Protein AF-A0A6A2ZAS8-F1 (afdb_monomer_lite)

pLDDT: mean 79.56, std 11.44, range [53.97, 92.12]

Foldseek 3Di:
DDPVVVVVVVVQPQQPPVPPSDHDPVSVVVVCVVPVVVCVVVDDPVVVCVVPDDDDDDDPPPPPPD

Organism: Hibiscus syriacus (NCBI:txid106335)

Radius of gyration: 19.6 Å; chains: 1; bounding box: 51×36×34 Å

Structure (mmCIF, N/CA/C/O backbone):
data_AF-A0A6A2ZAS8-F1
#
_entry.id   AF-A0A6A2ZAS8-F1
#
loop_
_atom_site.group_PDB
_atom_site.id
_atom_site.type_symbol
_atom_site.label_atom_id
_atom_site.label_alt_id
_atom_site.label_comp_id
_atom_site.label_asym_id
_atom_site.label_entity_id
_atom_site.label_seq_id
_atom_site.pdbx_PDB_ins_code
_atom_site.Cartn_x
_atom_site.Cartn_y
_atom_site.Cartn_z
_atom_site.occupancy
_atom_site.B_iso_or_equiv
_atom_site.auth_seq_id
_atom_site.auth_comp_id
_atom_site.auth_asym_id
_atom_site.auth_atom_id
_atom_site.pdbx_PDB_model_num
ATOM 1 N N . MET A 1 1 ? -5.660 21.628 9.135 1.00 62.00 1 MET A N 1
ATOM 2 C CA . MET A 1 1 ? -5.345 20.373 8.440 1.00 62.00 1 MET A CA 1
ATOM 3 C C . MET A 1 1 ? -4.690 20.693 7.120 1.00 62.00 1 MET A C 1
ATOM 5 O O . MET A 1 1 ? -5.197 21.535 6.384 1.00 62.00 1 MET A O 1
ATOM 9 N N . THR A 1 2 ? -3.540 20.092 6.861 1.00 88.06 2 THR A N 1
ATOM 10 C CA . THR A 1 2 ? -2.842 20.210 5.579 1.00 88.06 2 THR A CA 1
ATOM 11 C C . THR A 1 2 ? -3.490 19.284 4.542 1.00 88.06 2 THR A C 1
ATOM 13 O O . THR A 1 2 ? -4.166 18.320 4.894 1.00 88.06 2 THR A O 1
ATOM 16 N N . LEU A 1 3 ? -3.287 19.552 3.247 1.00 84.75 3 LEU A N 1
ATOM 17 C CA . LEU A 1 3 ? -3.779 18.684 2.165 1.00 84.75 3 LEU A CA 1
ATOM 18 C C . LEU A 1 3 ? -3.296 17.231 2.325 1.00 84.75 3 LEU A C 1
ATOM 20 O O . LEU A 1 3 ? -4.021 16.294 2.012 1.00 84.75 3 LEU A O 1
ATOM 24 N N . PHE A 1 4 ? -2.080 17.055 2.841 1.00 85.75 4 PHE A N 1
ATOM 25 C CA . PHE A 1 4 ? -1.481 15.750 3.093 1.00 85.75 4 PHE A CA 1
ATOM 26 C C . PHE A 1 4 ? -2.268 14.934 4.125 1.00 85.75 4 PHE A C 1
ATOM 28 O O . PHE A 1 4 ? -2.580 13.775 3.865 1.00 85.75 4 PHE A O 1
ATOM 35 N N . GLU A 1 5 ? -2.641 15.553 5.248 1.00 85.50 5 GLU A N 1
ATOM 36 C CA . GLU A 1 5 ? -3.460 14.909 6.285 1.00 85.50 5 GLU A CA 1
ATOM 37 C C . GLU A 1 5 ? -4.812 14.471 5.714 1.00 85.50 5 GLU A C 1
ATOM 39 O O . GLU A 1 5 ? -5.212 13.330 5.893 1.00 85.50 5 GLU A O 1
ATOM 44 N N . SER A 1 6 ? -5.459 15.319 4.906 1.00 83.88 6 SER A N 1
ATOM 45 C CA . SER A 1 6 ? -6.737 14.968 4.273 1.00 83.88 6 SER A CA 1
ATOM 46 C C . SER A 1 6 ? -6.635 13.773 3.317 1.00 83.88 6 SER A C 1
ATOM 48 O O . SER A 1 6 ? -7.570 12.979 3.239 1.00 83.88 6 SER A O 1
ATOM 50 N N . ILE A 1 7 ? -5.536 13.648 2.567 1.00 86.00 7 ILE A N 1
ATOM 51 C CA . ILE A 1 7 ? -5.319 12.515 1.654 1.00 86.00 7 ILE A CA 1
ATOM 52 C C . ILE A 1 7 ? -5.037 11.240 2.455 1.00 86.00 7 ILE A C 1
ATOM 54 O O . ILE A 1 7 ? -5.508 10.160 2.084 1.00 86.00 7 ILE A O 1
ATOM 58 N N . MET A 1 8 ? -4.280 11.365 3.547 1.00 85.62 8 MET A N 1
ATOM 59 C CA . MET A 1 8 ? -3.978 10.258 4.446 1.00 85.62 8 MET A CA 1
ATOM 60 C C . MET A 1 8 ? -5.249 9.735 5.110 1.00 85.62 8 MET A C 1
ATOM 62 O O . MET A 1 8 ? -5.527 8.548 4.986 1.00 85.62 8 MET A O 1
ATOM 66 N N . ASP A 1 9 ? -6.050 10.613 5.711 1.00 84.81 9 ASP A N 1
ATOM 67 C CA . ASP A 1 9 ? -7.282 10.243 6.410 1.00 84.81 9 ASP A CA 1
ATOM 68 C C . ASP A 1 9 ? -8.290 9.581 5.473 1.00 84.81 9 ASP A C 1
ATOM 70 O O . ASP A 1 9 ? -8.884 8.560 5.813 1.00 84.81 9 ASP A O 1
ATOM 74 N N . GLN A 1 10 ? -8.450 10.115 4.259 1.00 86.19 10 GLN A N 1
ATOM 75 C CA . GLN A 1 10 ? -9.346 9.525 3.268 1.00 86.19 10 GLN A CA 1
ATOM 76 C C . GLN A 1 10 ? -8.863 8.141 2.819 1.00 86.19 10 GLN A C 1
ATOM 78 O O . GLN A 1 10 ? -9.663 7.222 2.670 1.00 86.19 10 GLN A O 1
ATOM 83 N N . THR A 1 11 ? -7.554 7.976 2.618 1.00 86.31 11 THR A N 1
ATOM 84 C CA . THR A 1 11 ? -6.984 6.681 2.226 1.00 86.31 11 THR A CA 1
ATOM 85 C C . THR A 1 11 ? -7.077 5.674 3.367 1.00 86.31 11 THR A C 1
ATOM 87 O O . THR A 1 11 ? -7.351 4.507 3.119 1.00 86.31 11 THR A O 1
ATOM 90 N N . PHE A 1 12 ? -6.874 6.116 4.606 1.00 87.38 12 PHE A N 1
ATOM 91 C CA . PHE A 1 12 ? -6.972 5.271 5.787 1.00 87.38 12 PHE A CA 1
ATOM 92 C C . PHE A 1 12 ? -8.410 4.791 5.997 1.00 87.38 12 PHE A C 1
ATOM 94 O O . PHE A 1 12 ? -8.630 3.593 6.121 1.00 87.38 12 PHE A O 1
ATOM 101 N N . ALA A 1 13 ? -9.391 5.694 5.906 1.00 86.88 13 ALA A N 1
ATOM 102 C CA . ALA A 1 13 ? -10.812 5.364 6.014 1.00 86.88 13 ALA A CA 1
ATOM 103 C C . ALA A 1 13 ? -11.318 4.413 4.910 1.00 86.88 13 ALA A C 1
ATOM 105 O O . ALA A 1 13 ? -12.300 3.703 5.111 1.00 86.88 13 ALA A O 1
ATOM 106 N N . ASP A 1 14 ? -10.664 4.400 3.746 1.00 85.00 14 ASP A N 1
ATOM 107 C CA . ASP A 1 14 ? -10.959 3.463 2.656 1.00 85.00 14 ASP A CA 1
ATOM 108 C C . ASP A 1 14 ? -10.371 2.054 2.898 1.00 85.00 14 ASP A C 1
ATOM 110 O O . ASP A 1 14 ? -10.823 1.091 2.267 1.00 85.00 14 ASP A O 1
ATOM 114 N N . ILE A 1 15 ? -9.339 1.931 3.745 1.00 89.81 15 ILE A N 1
ATOM 115 C CA . ILE A 1 15 ? -8.621 0.675 4.025 1.00 89.81 15 ILE A CA 1
ATOM 116 C C . ILE A 1 15 ? -9.123 0.020 5.313 1.00 89.81 15 ILE A C 1
ATOM 118 O O . ILE A 1 15 ? -9.383 -1.181 5.295 1.00 89.81 15 ILE A O 1
ATOM 122 N N . ASP A 1 16 ? -9.229 0.803 6.387 1.00 91.50 16 ASP A N 1
ATOM 123 C CA . ASP A 1 16 ? -9.685 0.399 7.721 1.00 91.50 16 ASP A CA 1
ATOM 124 C C . ASP A 1 16 ? -11.204 0.157 7.687 1.00 91.50 16 ASP A C 1
ATOM 126 O O . ASP A 1 16 ? -12.033 1.058 7.869 1.00 91.50 16 ASP A O 1
ATOM 130 N N . ALA A 1 17 ? -11.574 -1.067 7.316 1.00 86.94 17 ALA A N 1
ATOM 131 C CA . ALA A 1 17 ? -12.951 -1.458 7.066 1.00 86.94 17 ALA A CA 1
ATOM 132 C C . ALA A 1 17 ? -13.688 -1.761 8.374 1.00 86.94 17 ALA A C 1
ATOM 134 O O . ALA A 1 17 ? -14.909 -1.567 8.444 1.00 86.94 17 ALA A O 1
ATOM 135 N N . ASP A 1 18 ? -12.963 -2.242 9.386 1.00 88.69 18 ASP A N 1
ATOM 136 C CA . ASP A 1 18 ? -13.505 -2.521 10.713 1.00 88.69 18 ASP A CA 1
ATOM 137 C C . ASP A 1 18 ? -13.481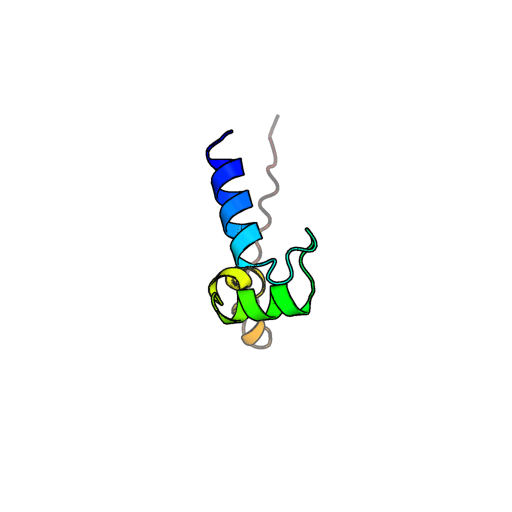 -1.306 11.659 1.00 88.69 18 ASP A C 1
ATOM 139 O O . ASP A 1 18 ? -14.221 -1.295 12.649 1.00 88.69 18 ASP A O 1
ATOM 143 N N . LYS A 1 19 ? -12.781 -0.231 11.270 1.00 88.31 19 LYS A N 1
ATOM 144 C CA . LYS A 1 19 ? -12.673 1.049 11.983 1.00 88.31 19 LYS A CA 1
ATOM 145 C C . LYS A 1 19 ? -12.002 0.904 13.341 1.00 88.31 19 LYS A C 1
ATOM 147 O O . LYS A 1 19 ? -12.355 1.626 14.283 1.00 88.31 19 LYS A O 1
ATOM 152 N N . ASP A 1 20 ? -11.068 -0.031 13.457 1.00 90.81 20 ASP A N 1
ATOM 153 C CA . ASP A 1 20 ? -10.297 -0.250 14.675 1.00 90.81 20 ASP A CA 1
ATOM 154 C C . ASP A 1 20 ? -9.118 0.736 14.821 1.00 90.81 20 ASP A C 1
ATOM 156 O O . ASP A 1 20 ?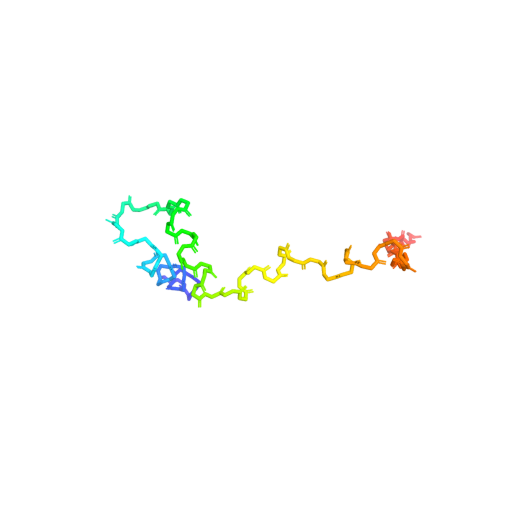 -8.477 0.795 15.877 1.00 90.81 20 ASP A O 1
ATOM 160 N N . GLY A 1 21 ? -8.878 1.572 13.801 1.00 88.62 21 GLY A N 1
ATOM 161 C CA . GLY A 1 21 ? -7.802 2.557 13.770 1.00 88.62 21 GLY A CA 1
ATOM 162 C C . GLY A 1 21 ? -6.445 1.967 13.385 1.00 88.62 21 GLY A C 1
ATOM 163 O O . GLY A 1 21 ? -5.422 2.646 13.511 1.00 88.62 21 GLY A O 1
ATOM 164 N N . GLN A 1 22 ? -6.407 0.716 12.936 1.00 90.69 22 GLN A N 1
ATOM 165 C CA . GLN A 1 22 ? -5.240 0.003 12.442 1.00 90.69 22 GLN A CA 1
ATOM 166 C C . GLN A 1 22 ? -5.538 -0.563 11.048 1.00 90.69 22 GLN A C 1
ATOM 168 O O . GLN A 1 22 ? -6.652 -0.536 10.550 1.00 90.69 22 GLN A O 1
ATOM 173 N N . ILE A 1 23 ? -4.491 -1.009 10.355 1.0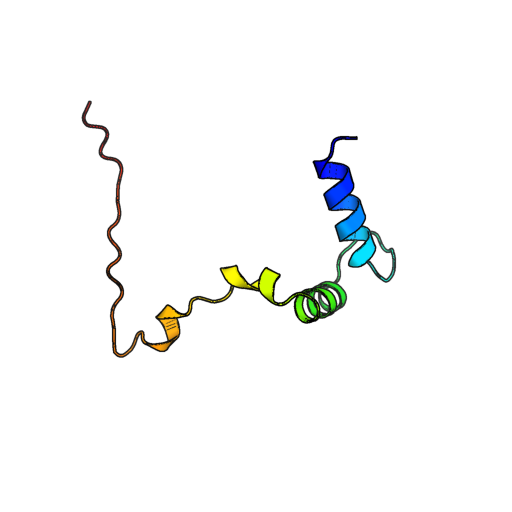0 91.56 23 ILE A N 1
ATOM 174 C CA . ILE A 1 23 ? -4.643 -1.696 9.071 1.00 91.56 23 ILE A CA 1
ATOM 175 C C . ILE A 1 23 ? -4.143 -3.118 9.271 1.00 91.56 23 ILE A C 1
ATOM 177 O O . ILE A 1 23 ? -2.936 -3.351 9.418 1.00 91.56 23 ILE A O 1
ATOM 181 N N . SER A 1 24 ? -5.063 -4.076 9.267 1.00 92.12 24 SER A N 1
ATOM 182 C CA . SER A 1 24 ? -4.727 -5.495 9.321 1.00 92.12 24 SER A CA 1
ATOM 183 C C . SER A 1 24 ? -4.063 -5.970 8.021 1.00 92.12 24 SER A C 1
ATOM 185 O O . SER A 1 24 ? -4.118 -5.332 6.962 1.00 92.12 24 SER A O 1
ATOM 187 N N . LYS A 1 25 ? -3.420 -7.145 8.066 1.00 90.81 25 LYS A N 1
ATOM 188 C CA . LYS A 1 25 ? -2.828 -7.753 6.861 1.00 90.81 25 LYS A CA 1
ATOM 189 C C . LYS A 1 25 ? -3.899 -8.086 5.827 1.00 90.81 25 LYS A C 1
ATOM 191 O O . LYS A 1 25 ? -3.642 -8.003 4.626 1.00 90.81 25 LYS A O 1
ATOM 196 N N . GLU A 1 26 ? -5.071 -8.489 6.293 1.00 92.12 26 GLU A N 1
ATOM 197 C CA . GLU A 1 26 ? -6.224 -8.862 5.491 1.00 92.12 26 GLU A CA 1
ATOM 198 C C . GLU A 1 26 ? -6.791 -7.644 4.754 1.00 92.12 26 GLU A C 1
ATOM 200 O O . GLU A 1 26 ? -6.989 -7.712 3.538 1.00 92.12 26 GLU A O 1
ATOM 205 N N . GLU A 1 27 ? -6.961 -6.517 5.447 1.00 91.75 27 GLU A N 1
ATOM 206 C CA . GLU A 1 27 ? -7.403 -5.246 4.858 1.00 91.75 27 GLU A CA 1
ATOM 207 C C . GLU A 1 27 ? -6.383 -4.694 3.873 1.00 91.75 27 GLU A C 1
ATOM 209 O O . GLU A 1 27 ? -6.732 -4.355 2.737 1.00 91.75 27 GLU A O 1
ATOM 214 N N . TRP A 1 28 ? -5.099 -4.707 4.248 1.00 89.88 28 TRP A N 1
ATOM 215 C CA . TRP A 1 28 ? -4.024 -4.325 3.339 1.00 89.88 28 TRP A CA 1
ATOM 216 C C . TRP A 1 28 ? -4.050 -5.173 2.066 1.00 89.88 28 TRP A C 1
ATOM 218 O O . TRP A 1 28 ? -3.994 -4.642 0.955 1.00 89.88 28 TRP A O 1
ATOM 228 N N . LYS A 1 29 ? -4.202 -6.497 2.203 1.00 89.81 29 LYS A N 1
ATOM 229 C CA . LYS A 1 29 ? -4.286 -7.428 1.072 1.00 89.81 29 LYS A CA 1
ATOM 230 C C . LYS A 1 29 ? -5.503 -7.140 0.189 1.00 89.81 29 LYS A C 1
ATOM 232 O O . LYS A 1 29 ? -5.370 -7.121 -1.034 1.00 89.81 29 LYS A O 1
ATOM 237 N N . ALA A 1 30 ? -6.673 -6.905 0.778 1.00 89.50 30 ALA A N 1
ATOM 238 C CA . ALA A 1 30 ? -7.883 -6.563 0.035 1.00 89.50 30 ALA A CA 1
ATOM 239 C C . ALA A 1 30 ? -7.725 -5.238 -0.731 1.00 89.50 30 ALA A C 1
ATOM 241 O O . ALA A 1 30 ? -8.136 -5.134 -1.890 1.00 89.50 30 ALA A O 1
ATOM 242 N N . PHE A 1 31 ? -7.072 -4.248 -0.124 1.00 89.44 31 PHE A N 1
ATOM 243 C CA . PHE A 1 31 ? -6.831 -2.946 -0.733 1.00 89.44 31 PHE A CA 1
ATOM 244 C C . PHE A 1 31 ? -5.856 -3.013 -1.916 1.00 89.44 31 PHE A C 1
ATOM 246 O O . PHE A 1 31 ? -6.168 -2.524 -3.007 1.00 89.44 31 PHE A O 1
ATOM 253 N N . VAL A 1 32 ? -4.708 -3.680 -1.754 1.00 89.12 32 VAL A N 1
ATOM 254 C CA . VAL A 1 32 ? -3.720 -3.806 -2.841 1.00 89.12 32 VAL A CA 1
ATOM 255 C C . VAL A 1 32 ? -4.240 -4.638 -4.014 1.00 89.12 32 VAL A C 1
ATOM 257 O O . VAL A 1 32 ? -3.865 -4.373 -5.154 1.00 89.12 32 VAL A O 1
ATOM 260 N N . LEU A 1 33 ? -5.157 -5.587 -3.781 1.00 87.31 33 LEU A N 1
ATOM 261 C CA . LEU A 1 33 ? -5.830 -6.326 -4.858 1.00 87.31 33 LEU A CA 1
ATOM 262 C C . LEU A 1 33 ? -6.730 -5.424 -5.714 1.00 87.31 33 LEU A C 1
ATOM 264 O O . LEU A 1 33 ? -6.819 -5.620 -6.924 1.00 87.31 33 LEU A O 1
ATOM 268 N N . ARG A 1 34 ? -7.371 -4.414 -5.111 1.00 87.69 34 ARG A N 1
ATOM 269 C CA . ARG A 1 34 ? -8.193 -3.425 -5.833 1.00 87.69 34 ARG A CA 1
ATOM 270 C C . ARG A 1 34 ? -7.336 -2.386 -6.559 1.00 87.69 34 ARG A C 1
ATOM 272 O O . ARG A 1 34 ? -7.788 -1.808 -7.545 1.00 87.69 34 ARG A O 1
ATOM 279 N N . ARG A 1 35 ? -6.108 -2.144 -6.087 1.00 87.12 35 ARG A N 1
ATOM 280 C CA . ARG A 1 35 ? -5.153 -1.180 -6.657 1.00 87.12 35 ARG A CA 1
ATOM 281 C C . ARG A 1 35 ? -3.762 -1.810 -6.838 1.00 87.12 35 ARG A C 1
ATOM 283 O O . ARG A 1 35 ? -2.823 -1.438 -6.131 1.00 87.12 35 ARG A O 1
ATOM 290 N N . PRO A 1 36 ? -3.577 -2.700 -7.829 1.00 84.38 36 PRO A N 1
ATOM 291 C CA . PRO A 1 36 ? -2.315 -3.421 -8.022 1.00 84.38 36 PRO A CA 1
ATOM 292 C C . PRO A 1 36 ? -1.112 -2.503 -8.301 1.00 84.38 36 PRO A C 1
ATOM 294 O O . PRO A 1 36 ? 0.026 -2.879 -8.033 1.00 84.38 36 PRO A O 1
ATOM 297 N N . GLY A 1 37 ? -1.344 -1.273 -8.777 1.00 85.88 37 GLY A N 1
ATOM 298 C CA . GLY A 1 37 ? -0.293 -0.272 -8.992 1.00 85.88 37 GLY A CA 1
ATOM 299 C C . GLY A 1 37 ? 0.469 0.142 -7.725 1.00 85.88 37 GLY A C 1
ATOM 300 O O . GLY A 1 37 ? 1.611 0.581 -7.835 1.00 85.88 37 GLY A O 1
ATOM 301 N N . LEU A 1 38 ? -0.103 -0.055 -6.530 1.00 85.06 38 LEU A N 1
ATOM 302 C CA . LEU A 1 38 ? 0.588 0.185 -5.254 1.00 85.06 38 LEU A CA 1
ATOM 303 C C . LEU A 1 38 ? 1.789 -0.751 -5.058 1.00 85.06 38 LEU A C 1
ATOM 305 O O . LEU A 1 38 ? 2.757 -0.395 -4.393 1.00 85.06 38 LEU A O 1
ATOM 309 N N . LEU A 1 39 ? 1.756 -1.928 -5.688 1.00 85.38 39 LEU A N 1
ATOM 310 C CA . LEU A 1 39 ? 2.817 -2.930 -5.617 1.00 85.38 39 LEU A CA 1
ATOM 311 C C . LEU A 1 39 ? 3.890 -2.741 -6.698 1.00 85.38 39 LEU A C 1
ATOM 313 O O . LEU A 1 39 ? 4.788 -3.572 -6.809 1.00 85.38 39 LEU A O 1
ATOM 317 N N . LYS A 1 40 ? 3.842 -1.657 -7.486 1.00 84.19 40 LYS A N 1
ATOM 318 C CA . LYS A 1 40 ? 4.794 -1.411 -8.585 1.00 84.19 40 LYS A CA 1
ATOM 319 C C . LYS A 1 40 ? 6.252 -1.463 -8.119 1.00 84.19 40 LYS A C 1
ATOM 321 O O . LYS A 1 40 ? 7.089 -2.039 -8.805 1.00 84.19 40 LYS A O 1
ATOM 326 N N . ASN A 1 41 ? 6.535 -0.926 -6.933 1.00 84.19 41 ASN A N 1
ATOM 327 C CA . ASN A 1 41 ? 7.882 -0.917 -6.356 1.00 84.19 41 ASN A CA 1
ATOM 328 C C . ASN A 1 41 ? 8.277 -2.262 -5.720 1.00 84.19 41 ASN A C 1
ATOM 330 O O . ASN A 1 41 ? 9.447 -2.474 -5.425 1.00 84.19 41 ASN A O 1
ATOM 334 N N . MET A 1 42 ? 7.323 -3.176 -5.515 1.00 82.81 42 MET A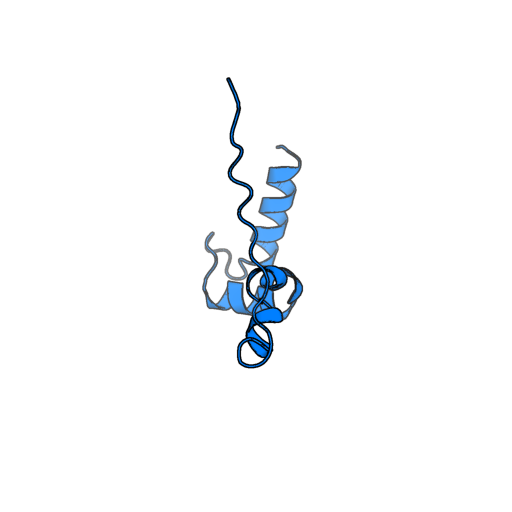 N 1
ATOM 335 C CA . MET A 1 42 ? 7.589 -4.532 -5.021 1.00 82.81 42 MET A CA 1
ATOM 336 C C . MET A 1 42 ? 7.949 -5.511 -6.145 1.00 82.81 42 MET A C 1
ATOM 338 O O . MET A 1 42 ? 8.370 -6.633 -5.873 1.00 82.81 42 MET A O 1
ATOM 342 N N . THR A 1 43 ? 7.790 -5.109 -7.409 1.00 80.00 43 THR A N 1
ATOM 343 C CA . THR A 1 43 ? 8.120 -5.935 -8.572 1.00 80.00 43 THR A CA 1
ATOM 344 C C . THR A 1 43 ? 9.326 -5.371 -9.309 1.00 80.00 43 THR A C 1
ATOM 346 O O . THR A 1 43 ? 9.299 -4.228 -9.756 1.00 80.00 43 THR A O 1
ATOM 349 N N . LEU A 1 44 ? 10.358 -6.194 -9.501 1.00 82.50 44 LEU A N 1
ATOM 350 C CA . LEU A 1 44 ? 11.512 -5.880 -10.344 1.00 82.50 44 LEU A CA 1
ATOM 351 C C . LEU A 1 44 ? 11.464 -6.759 -11.604 1.00 82.50 44 LEU A C 1
ATOM 353 O O . LEU A 1 44 ? 11.836 -7.931 -11.535 1.00 82.50 44 LEU A O 1
ATOM 357 N N . PRO A 1 45 ? 11.009 -6.233 -12.760 1.00 78.06 45 PRO A N 1
ATOM 358 C CA . PRO A 1 45 ? 10.868 -7.018 -13.989 1.00 78.06 45 PRO A CA 1
ATOM 359 C C . PRO A 1 45 ? 12.174 -7.682 -14.437 1.00 78.06 45 PRO A C 1
ATOM 361 O O . PRO A 1 45 ? 12.159 -8.832 -14.862 1.00 78.06 45 PRO A O 1
ATOM 364 N N . HIS A 1 46 ? 13.302 -6.990 -14.252 1.00 71.88 46 HIS A N 1
ATOM 365 C CA . HIS A 1 46 ? 14.639 -7.454 -14.633 1.00 71.88 46 HIS A CA 1
ATOM 366 C C . HIS A 1 46 ? 15.114 -8.708 -13.883 1.00 71.88 46 HIS A C 1
ATOM 368 O O . HIS A 1 46 ? 16.052 -9.357 -14.333 1.00 71.88 46 HIS A O 1
ATOM 374 N N . LEU A 1 47 ? 14.464 -9.091 -12.776 1.00 73.94 47 LEU A N 1
ATOM 375 C CA . LEU A 1 47 ? 14.770 -10.353 -12.098 1.00 73.94 47 LEU A CA 1
ATOM 376 C C . LEU A 1 47 ? 14.313 -11.585 -12.896 1.00 73.94 47 LEU A C 1
ATOM 378 O O . LEU A 1 47 ? 14.822 -12.673 -12.646 1.00 73.94 47 LEU A O 1
ATOM 382 N N . LYS A 1 48 ? 13.384 -11.441 -13.853 1.0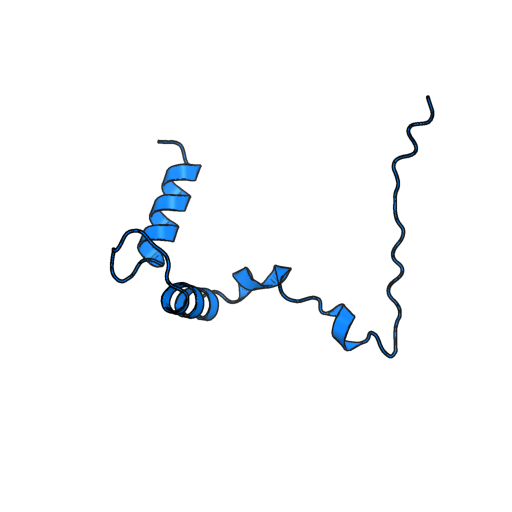0 73.12 48 LYS A N 1
ATOM 383 C CA . LYS A 1 48 ? 12.923 -12.564 -14.691 1.00 73.12 48 LYS A CA 1
ATOM 384 C C . LYS A 1 48 ? 14.001 -13.074 -15.644 1.00 73.12 48 LYS A C 1
ATOM 386 O O . LYS A 1 48 ? 14.053 -14.269 -15.904 1.00 73.12 48 LYS A O 1
ATOM 391 N N . ASP A 1 49 ? 14.872 -12.181 -16.103 1.00 73.06 49 ASP A N 1
ATOM 392 C CA . ASP A 1 49 ? 15.870 -12.474 -17.133 1.00 73.06 49 ASP A CA 1
ATOM 393 C C . ASP A 1 49 ? 17.291 -12.566 -16.559 1.00 73.06 49 ASP A C 1
ATOM 395 O O . ASP A 1 49 ? 18.263 -12.568 -17.312 1.00 73.06 49 ASP A O 1
ATOM 399 N N . ILE A 1 50 ? 17.436 -12.661 -15.231 1.00 68.50 50 ILE A N 1
ATOM 400 C CA . ILE A 1 50 ? 18.738 -12.612 -14.543 1.00 68.50 50 ILE A CA 1
ATOM 401 C C . ILE A 1 50 ? 19.696 -13.731 -14.978 1.00 68.50 50 ILE A C 1
ATOM 403 O O . ILE A 1 50 ? 20.910 -13.546 -14.980 1.00 68.50 50 ILE A O 1
ATOM 407 N N . THR A 1 51 ? 19.164 -14.884 -15.395 1.00 65.94 51 THR A N 1
ATOM 408 C CA . THR A 1 51 ? 19.955 -16.014 -15.907 1.00 65.94 51 THR A CA 1
ATOM 409 C C . THR A 1 51 ? 20.479 -15.793 -17.327 1.00 65.94 51 THR A C 1
ATOM 411 O O . THR A 1 51 ? 21.307 -16.569 -17.794 1.00 65.94 51 THR A O 1
ATOM 414 N N . THR A 1 52 ? 19.996 -14.763 -18.025 1.00 61.31 52 THR A N 1
ATOM 415 C CA . THR A 1 52 ? 20.298 -14.503 -19.442 1.00 61.31 52 THR A CA 1
ATOM 416 C C . THR A 1 52 ? 20.852 -13.094 -19.675 1.00 61.31 52 THR A C 1
ATOM 418 O O . THR A 1 52 ? 21.551 -12.874 -20.659 1.00 61.31 52 THR A O 1
ATOM 421 N N . THR A 1 53 ? 20.603 -12.149 -18.764 1.00 57.16 53 THR A N 1
ATOM 422 C CA . THR A 1 53 ? 21.036 -10.751 -18.866 1.00 57.16 53 THR A CA 1
ATOM 423 C C . THR A 1 53 ? 21.433 -10.229 -17.487 1.00 57.16 53 THR A C 1
ATOM 425 O O . THR A 1 53 ? 20.616 -10.207 -16.568 1.00 57.16 53 THR A O 1
ATOM 428 N N . PHE A 1 54 ? 22.678 -9.772 -17.337 1.00 61.69 54 PHE A N 1
ATOM 429 C CA . PHE A 1 54 ? 23.133 -9.086 -16.127 1.00 61.69 54 PHE A CA 1
ATOM 430 C C . PHE A 1 54 ? 22.904 -7.575 -16.308 1.00 61.69 54 PHE A C 1
ATOM 432 O O . PHE A 1 54 ? 23.503 -6.992 -17.216 1.00 61.69 54 PHE A O 1
ATOM 439 N N . PRO A 1 55 ? 22.037 -6.915 -15.516 1.00 65.31 55 PRO A N 1
ATOM 440 C CA . PRO A 1 55 ? 21.863 -5.470 -15.614 1.00 65.31 55 PRO A CA 1
ATOM 441 C C . PRO A 1 55 ? 23.165 -4.768 -15.213 1.00 65.31 55 PRO A C 1
ATOM 443 O O . PRO A 1 55 ? 23.794 -5.132 -14.219 1.00 65.31 55 PRO A O 1
ATOM 446 N N . SER A 1 56 ? 23.582 -3.760 -15.979 1.00 68.31 56 SER A N 1
ATOM 447 C CA . SER A 1 56 ? 24.711 -2.914 -15.591 1.00 68.31 56 SER A CA 1
ATOM 448 C C . SER A 1 56 ? 24.274 -2.003 -14.444 1.00 68.31 56 SER A C 1
ATOM 450 O O . SER A 1 56 ? 23.405 -1.151 -14.622 1.00 68.31 56 SER A O 1
ATOM 452 N N . PHE A 1 57 ? 24.857 -2.198 -13.263 1.00 68.69 57 PHE A N 1
ATOM 453 C CA . PHE A 1 57 ? 24.691 -1.296 -12.127 1.00 68.69 57 PHE A CA 1
ATOM 454 C C . PHE A 1 57 ? 25.931 -0.411 -12.038 1.00 68.69 57 PHE A C 1
ATOM 456 O O . PHE A 1 57 ? 26.973 -0.833 -11.539 1.00 68.69 57 PHE A O 1
ATOM 463 N N . VAL A 1 58 ? 25.827 0.813 -12.553 1.00 68.12 58 VAL A N 1
ATOM 464 C CA . VAL A 1 58 ? 26.857 1.840 -12.369 1.00 68.12 58 VAL A CA 1
ATOM 465 C C . VAL A 1 58 ? 26.537 2.583 -11.078 1.00 68.12 58 VAL A C 1
ATOM 467 O O . VAL A 1 58 ? 25.498 3.230 -10.967 1.00 68.12 58 VAL A O 1
ATOM 470 N N . ASN A 1 59 ? 27.407 2.443 -10.081 1.00 59.94 59 ASN A N 1
ATOM 471 C CA . ASN A 1 59 ? 27.316 3.206 -8.845 1.00 59.94 59 ASN A CA 1
ATOM 472 C C . ASN A 1 59 ? 27.920 4.592 -9.094 1.00 59.94 59 ASN A C 1
ATOM 474 O O . ASN A 1 59 ? 29.129 4.716 -9.281 1.00 59.94 59 ASN A O 1
ATOM 478 N N . TYR A 1 60 ? 27.074 5.619 -9.131 1.00 59.56 60 TYR A N 1
ATOM 479 C CA . TYR A 1 60 ? 27.524 7.004 -9.092 1.00 59.56 60 TYR A CA 1
ATOM 480 C C . TYR A 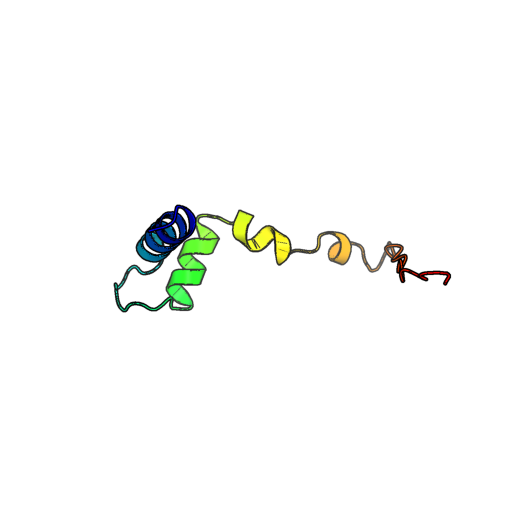1 60 ? 27.803 7.351 -7.631 1.00 59.56 60 TYR A C 1
ATOM 482 O O . TYR A 1 60 ? 26.960 7.927 -6.948 1.00 59.56 60 TYR A O 1
ATOM 490 N N . THR A 1 61 ? 28.971 6.958 -7.124 1.00 65.75 61 THR A N 1
ATOM 491 C CA . THR A 1 61 ? 29.488 7.598 -5.917 1.00 65.75 61 THR A CA 1
ATOM 492 C C . THR A 1 61 ? 29.824 9.024 -6.323 1.00 65.75 61 THR A C 1
ATOM 494 O O . THR A 1 61 ? 30.706 9.214 -7.162 1.00 65.75 61 THR A O 1
ATOM 497 N N . GLU A 1 62 ? 29.093 10.005 -5.799 1.00 62.53 62 GLU A N 1
ATOM 498 C CA . GLU A 1 62 ? 29.470 11.413 -5.900 1.00 62.53 62 GLU A CA 1
ATOM 499 C C . GLU A 1 62 ? 30.863 11.556 -5.278 1.00 62.53 62 GLU A C 1
ATOM 501 O O . GLU A 1 62 ? 31.026 11.606 -4.061 1.00 62.53 62 GLU A O 1
ATOM 506 N N . VAL A 1 63 ? 31.894 11.526 -6.121 1.00 63.34 63 VAL A N 1
ATOM 507 C CA . VAL A 1 63 ? 33.220 11.984 -5.736 1.00 63.34 63 VAL A CA 1
ATOM 508 C C . VAL A 1 63 ? 33.130 13.500 -5.838 1.00 63.34 63 VAL A C 1
ATOM 510 O O . VAL A 1 63 ? 33.312 14.064 -6.914 1.00 63.34 63 VAL A O 1
ATOM 513 N N . GLU A 1 64 ? 32.735 14.154 -4.746 1.00 57.81 64 GLU A N 1
ATOM 514 C CA . GLU A 1 64 ? 32.986 15.584 -4.568 1.00 57.81 64 GLU A CA 1
ATOM 515 C C . GLU A 1 64 ? 34.514 15.765 -4.617 1.00 57.81 64 GLU A C 1
ATOM 517 O O . GLU A 1 64 ? 35.222 15.471 -3.653 1.00 57.81 64 GLU A O 1
ATOM 522 N N . GLU A 1 65 ? 35.047 16.151 -5.780 1.00 56.56 65 GLU A N 1
ATOM 523 C CA . GLU A 1 65 ? 36.407 16.681 -5.869 1.00 56.56 65 GLU A CA 1
ATOM 524 C C . GLU A 1 65 ? 36.415 18.035 -5.143 1.00 56.56 65 GLU A C 1
ATOM 526 O O . GLU A 1 65 ? 35.814 19.002 -5.613 1.00 56.56 65 GLU A O 1
ATOM 531 N N . LEU A 1 66 ? 37.036 18.052 -3.956 1.00 53.97 66 LEU A N 1
ATOM 532 C CA . LEU A 1 66 ? 37.338 19.247 -3.157 1.00 53.97 66 LEU A CA 1
ATOM 533 C C . LEU A 1 66 ? 38.319 20.188 -3.867 1.00 53.97 66 LEU A C 1
ATOM 535 O O . LEU A 1 66 ? 39.290 19.677 -4.473 1.00 53.97 66 LEU A O 1
#

InterPro domains:
  IPR002048 EF-hand domain [PF13202] (9-32)
  IPR002048 EF-hand domain [PS50222] (3-38)
  IPR002048 EF-hand domain [SM00054] (7-35)
  IPR011992 EF-hand domain pair [SSF47473] (3-57)
  IPR018247 EF-Hand 1, calcium-binding site [PS00018] (16-28)
  IPR045198 Calcineurin B-like [PTHR23056] (4-65)

Sequence (66 aa):
MTLFESIMDQTFADIDADKDGQISKEEWKAFVLRRPGLLKNMTLPHLKDITTTFPSFVNYTEVEEL

Secondary structure (DSSP, 8-state):
--HHHHHHHHHHHHH-SS-SSS--HHHHHHHHHH-GGGGGGG--GGGTTTTT--------------